Protein AF-Q66U41-F1 (afdb_monomer_lite)

Foldseek 3Di:
DVPVVVVVVVVVVVCVVPPPDDDPQQPDPFPLLVLLCCVLVNPDDVNCLGPVNLLCCCAVVVPLSSLVSLLQSCCLLQQAPNLLAGRPPVHLCCVQQPVQSVVSNPPDRDPRSSNSNNSSVVSVVVSCVVSVRVVVVVVSSVVSSVVSRVVPDHTDDDD

pLDDT: mean 84.09, std 18.36, range [34.66, 97.62]

Organism: Culicoides sonorensis (NCBI:txid179676)

Radius of gyration: 17.49 Å; chains: 1; bounding box: 62×34×36 Å

Structure (mmCIF, N/CA/C/O backbone):
data_AF-Q66U41-F1
#
_entry.id   AF-Q66U41-F1
#
loop_
_atom_site.group_PDB
_atom_site.id
_atom_site.type_symbol
_atom_site.label_atom_id
_atom_site.label_alt_id
_atom_site.label_comp_id
_atom_site.label_asym_id
_atom_site.label_entity_id
_atom_site.label_seq_id
_atom_site.pdbx_PDB_ins_code
_atom_site.Cartn_x
_atom_site.Cartn_y
_atom_site.Cartn_z
_atom_site.occupancy
_atom_site.B_iso_or_equiv
_atom_site.auth_seq_id
_atom_site.auth_comp_id
_atom_site.auth_asym_id
_atom_site.auth_atom_id
_atom_site.pdbx_PDB_model_num
ATOM 1 N N . MET A 1 1 ? 46.715 18.203 -2.561 1.00 49.06 1 MET A N 1
ATOM 2 C CA . MET A 1 1 ? 45.740 17.412 -3.354 1.00 49.06 1 MET A CA 1
ATOM 3 C C . MET A 1 1 ? 44.845 16.487 -2.511 1.00 49.06 1 MET A C 1
ATOM 5 O O . MET A 1 1 ? 43.780 16.140 -2.993 1.00 49.06 1 MET A O 1
ATOM 9 N N . ALA A 1 2 ? 45.197 16.143 -1.261 1.00 50.19 2 ALA A N 1
ATOM 10 C CA . ALA A 1 2 ? 44.434 15.199 -0.423 1.00 50.19 2 ALA A CA 1
ATOM 11 C C . ALA A 1 2 ? 43.123 15.742 0.200 1.00 50.19 2 ALA A C 1
ATOM 13 O O . ALA A 1 2 ? 42.180 14.982 0.401 1.00 50.19 2 ALA A O 1
ATOM 14 N N . LEU A 1 3 ? 43.018 17.054 0.458 1.00 41.50 3 LEU A N 1
ATOM 15 C CA . LEU A 1 3 ? 41.868 17.637 1.171 1.00 41.50 3 LEU A CA 1
ATOM 16 C C . LEU A 1 3 ? 40.546 17.549 0.378 1.00 41.50 3 LEU A C 1
ATOM 18 O O . LEU A 1 3 ? 39.491 17.291 0.950 1.00 41.50 3 LEU A O 1
ATOM 22 N N . LYS A 1 4 ? 40.599 17.696 -0.955 1.00 44.97 4 LYS A N 1
ATOM 23 C CA . LYS A 1 4 ? 39.411 17.602 -1.827 1.00 44.97 4 LYS A CA 1
ATOM 24 C C . LYS A 1 4 ? 38.851 16.177 -1.913 1.00 44.97 4 LYS A C 1
ATOM 26 O O . LYS A 1 4 ? 37.649 16.014 -2.097 1.00 44.97 4 LYS A O 1
ATOM 31 N N . THR A 1 5 ? 39.701 15.161 -1.769 1.00 48.06 5 THR A N 1
ATOM 32 C CA . THR A 1 5 ? 39.293 13.750 -1.806 1.00 48.06 5 THR A CA 1
ATOM 33 C C . THR A 1 5 ? 38.618 13.341 -0.497 1.00 48.06 5 THR A C 1
ATOM 35 O O . THR A 1 5 ? 37.585 12.685 -0.533 1.00 48.06 5 THR A O 1
ATOM 38 N N . ILE A 1 6 ? 39.125 13.813 0.647 1.00 51.84 6 ILE A N 1
ATOM 39 C CA . ILE A 1 6 ? 38.541 13.538 1.972 1.00 51.84 6 ILE A CA 1
ATOM 40 C C . ILE A 1 6 ? 37.142 14.162 2.109 1.00 51.84 6 ILE A C 1
ATOM 42 O O . ILE A 1 6 ? 36.222 13.495 2.573 1.00 51.84 6 ILE A O 1
ATOM 46 N N . ILE A 1 7 ? 36.943 15.395 1.625 1.00 54.00 7 ILE A N 1
ATOM 47 C CA . ILE A 1 7 ? 35.626 16.061 1.639 1.00 54.00 7 ILE A CA 1
ATOM 48 C C . ILE A 1 7 ? 34.613 15.326 0.744 1.00 54.00 7 ILE A C 1
ATOM 50 O O . ILE A 1 7 ? 33.460 15.160 1.132 1.00 54.00 7 ILE A O 1
ATOM 54 N N . LYS A 1 8 ? 35.035 14.834 -0.431 1.00 46.19 8 LYS A N 1
ATOM 55 C CA . LYS A 1 8 ? 34.162 14.043 -1.318 1.00 46.19 8 LYS A CA 1
ATOM 56 C C . LYS A 1 8 ? 33.761 12.698 -0.710 1.00 46.19 8 LYS A C 1
ATOM 58 O O . LYS A 1 8 ? 32.618 12.292 -0.884 1.00 46.19 8 LYS A O 1
ATOM 63 N N . VAL A 1 9 ? 34.669 12.029 0.004 1.00 52.88 9 VAL A N 1
ATOM 64 C CA . VAL A 1 9 ? 34.379 10.750 0.675 1.00 52.88 9 VAL A CA 1
ATOM 65 C C . VAL A 1 9 ? 33.432 10.951 1.863 1.00 52.88 9 VAL A C 1
ATOM 67 O O . VAL A 1 9 ? 32.505 10.165 2.016 1.00 52.88 9 VAL A O 1
ATOM 70 N N . LEU A 1 10 ? 33.592 12.035 2.633 1.00 44.81 10 LEU A N 1
ATOM 71 C CA . LEU A 1 10 ? 32.678 12.402 3.725 1.00 44.81 10 LEU A CA 1
ATOM 72 C C . LEU A 1 10 ? 31.272 12.780 3.233 1.00 44.81 10 LEU A C 1
ATOM 74 O O . LEU A 1 10 ? 30.286 12.396 3.849 1.00 44.81 10 LEU A O 1
ATOM 78 N N . LEU A 1 11 ? 31.156 13.492 2.108 1.00 46.09 11 LEU A N 1
ATOM 79 C CA . LEU A 1 11 ? 29.850 13.805 1.514 1.00 46.09 11 LEU A CA 1
ATOM 80 C C . LEU A 1 11 ? 29.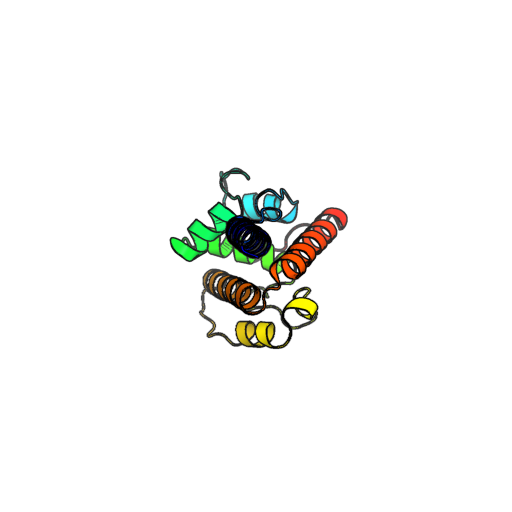146 12.554 0.968 1.00 46.09 11 LEU A C 1
ATOM 82 O O . LEU A 1 11 ? 27.928 12.452 1.085 1.00 46.09 11 LEU A O 1
ATOM 86 N N . LEU A 1 12 ? 29.894 11.588 0.419 1.00 42.53 12 LEU A N 1
ATOM 87 C CA . LEU A 1 12 ? 29.318 10.326 -0.055 1.00 42.53 12 LEU A CA 1
ATOM 88 C C . LEU A 1 12 ? 28.817 9.448 1.099 1.00 42.53 12 LEU A C 1
ATOM 90 O O . LEU A 1 12 ? 27.741 8.870 0.994 1.00 42.53 12 LEU A O 1
ATOM 94 N N . THR A 1 13 ? 29.561 9.353 2.206 1.00 46.69 13 THR A N 1
ATOM 95 C CA . THR A 1 13 ? 29.134 8.553 3.365 1.00 46.69 13 THR A CA 1
ATOM 96 C C . THR A 1 13 ? 27.963 9.185 4.113 1.00 46.69 13 THR A C 1
ATOM 98 O O . THR A 1 13 ? 27.092 8.455 4.577 1.00 46.69 13 THR A O 1
ATOM 101 N N . VAL A 1 14 ? 27.878 10.519 4.170 1.00 42.31 14 VAL A N 1
ATOM 102 C CA . VAL A 1 14 ? 26.706 11.220 4.725 1.00 42.31 14 VAL A CA 1
ATOM 103 C C . VAL A 1 14 ? 25.482 11.062 3.818 1.00 42.31 14 VAL A C 1
ATOM 105 O O . VAL A 1 14 ? 24.393 10.825 4.330 1.00 42.31 14 VAL A O 1
ATOM 108 N N . ALA A 1 15 ? 25.647 11.102 2.491 1.00 40.91 15 ALA A N 1
ATOM 109 C CA . ALA A 1 15 ? 24.551 10.844 1.555 1.00 40.91 15 ALA A CA 1
ATOM 110 C C . ALA A 1 15 ? 24.024 9.400 1.665 1.00 40.91 15 ALA A C 1
ATOM 112 O O . ALA A 1 15 ? 22.819 9.193 1.730 1.00 40.91 15 ALA A O 1
ATOM 113 N N . ILE A 1 16 ? 24.901 8.397 1.773 1.00 46.38 16 ILE A N 1
ATOM 114 C CA . ILE A 1 16 ? 24.485 6.987 1.908 1.00 46.38 16 ILE A CA 1
ATOM 115 C C . ILE A 1 16 ? 23.817 6.713 3.269 1.00 46.38 16 ILE A C 1
ATOM 117 O O . ILE A 1 16 ? 22.916 5.882 3.346 1.00 46.38 16 ILE A O 1
ATOM 121 N N . ALA A 1 17 ? 24.207 7.428 4.331 1.00 37.56 17 ALA A N 1
ATOM 122 C CA . ALA A 1 17 ? 23.604 7.279 5.658 1.00 37.56 17 ALA A CA 1
ATOM 123 C C . ALA A 1 17 ? 22.240 7.981 5.809 1.00 37.56 17 ALA A C 1
ATOM 125 O O . ALA A 1 17 ? 21.461 7.589 6.673 1.00 37.56 17 ALA A O 1
ATOM 126 N N . TYR A 1 18 ? 21.944 8.998 4.992 1.00 37.31 18 TYR A N 1
ATOM 127 C CA . TYR A 1 18 ? 20.676 9.737 5.067 1.00 37.31 18 TYR A CA 1
ATOM 128 C C . TYR A 1 18 ? 19.556 9.140 4.206 1.00 37.31 18 TYR A C 1
ATOM 130 O O . TYR A 1 18 ? 18.390 9.379 4.491 1.00 37.31 18 TYR A O 1
ATOM 138 N N . ILE A 1 19 ? 19.886 8.364 3.169 1.00 42.44 19 ILE A N 1
ATOM 139 C CA . ILE A 1 19 ? 18.942 8.083 2.077 1.00 42.44 19 ILE A CA 1
ATOM 140 C C . ILE A 1 19 ? 17.906 6.955 2.307 1.00 42.44 19 ILE A C 1
ATOM 142 O O . ILE A 1 19 ? 16.852 7.064 1.688 1.00 42.44 19 ILE A O 1
ATOM 146 N N . PRO A 1 20 ? 18.044 5.916 3.161 1.00 34.66 20 PRO A N 1
ATOM 147 C CA . PRO A 1 20 ? 16.997 4.886 3.213 1.00 34.66 20 PRO A CA 1
ATOM 148 C C . PRO A 1 20 ? 15.916 5.061 4.297 1.00 34.66 20 PRO A C 1
ATOM 150 O O . PRO A 1 20 ? 15.075 4.179 4.421 1.00 34.66 20 PRO A O 1
ATOM 153 N N . ASN A 1 21 ? 15.881 6.178 5.038 1.00 39.81 21 ASN A N 1
ATOM 154 C CA . ASN A 1 21 ? 14.845 6.465 6.050 1.00 39.81 21 ASN A CA 1
ATOM 155 C C . ASN A 1 21 ? 14.166 7.831 5.819 1.00 39.81 21 ASN A C 1
ATOM 157 O O . ASN A 1 21 ? 14.109 8.655 6.725 1.00 39.81 21 ASN A O 1
ATOM 161 N N . HIS A 1 22 ? 13.668 8.115 4.621 1.00 47.47 22 HIS A N 1
ATOM 162 C CA . HIS A 1 22 ? 12.767 9.254 4.383 1.00 47.47 22 HIS A CA 1
ATOM 163 C C . HIS A 1 22 ? 11.336 8.675 4.331 1.00 47.47 22 HIS A C 1
ATOM 165 O O . HIS A 1 22 ? 11.078 7.909 3.412 1.00 47.47 22 HIS A O 1
ATOM 171 N N . VAL A 1 23 ? 10.409 8.736 5.305 1.00 48.38 23 VAL A N 1
ATOM 172 C CA . VAL A 1 23 ? 9.986 9.585 6.460 1.00 48.38 23 VAL A CA 1
ATOM 173 C C . VAL A 1 23 ? 8.813 10.548 6.208 1.00 48.38 23 VAL A C 1
ATOM 175 O O . VAL A 1 23 ? 8.277 11.076 7.178 1.00 48.38 23 VAL A O 1
ATOM 178 N N . GLU A 1 24 ? 8.236 10.668 5.008 1.00 45.84 24 GLU A N 1
ATOM 179 C CA . GLU A 1 24 ? 6.979 11.440 4.896 1.00 45.84 24 GLU A CA 1
ATOM 180 C C . GLU A 1 24 ? 5.716 10.574 4.850 1.00 45.84 24 GLU A C 1
ATOM 182 O O . GLU A 1 24 ? 4.697 10.974 5.412 1.00 45.84 24 GLU A O 1
ATOM 187 N N . CYS A 1 25 ? 5.781 9.337 4.346 1.00 49.31 25 CYS A N 1
ATOM 188 C CA . CYS A 1 25 ? 4.654 8.401 4.489 1.00 49.31 25 CYS A CA 1
ATOM 189 C C . CYS A 1 25 ? 4.438 7.907 5.936 1.00 49.31 25 CYS A C 1
ATOM 191 O O . CYS A 1 25 ? 3.309 7.596 6.309 1.00 49.31 25 CYS A O 1
ATOM 193 N N . SER A 1 26 ? 5.479 7.832 6.779 1.00 48.97 26 SER A N 1
ATOM 194 C CA . SER A 1 26 ? 5.391 7.179 8.102 1.00 48.97 26 SER A CA 1
ATOM 195 C C . SER A 1 26 ? 4.559 7.940 9.142 1.00 48.97 26 SER A C 1
ATOM 197 O O . SER A 1 26 ? 4.080 7.331 10.098 1.00 48.97 26 SER A O 1
ATOM 199 N N . ASN A 1 27 ? 4.333 9.244 8.942 1.00 51.84 27 ASN A N 1
ATOM 200 C CA . ASN A 1 27 ? 3.599 10.112 9.872 1.00 51.84 27 ASN A CA 1
ATOM 201 C C . ASN A 1 27 ? 2.251 10.616 9.326 1.00 51.84 27 ASN A C 1
ATOM 203 O O . ASN A 1 27 ? 1.595 11.435 9.978 1.00 51.84 27 ASN A O 1
ATOM 207 N N . MET A 1 28 ? 1.839 10.184 8.131 1.00 59.31 28 MET A N 1
ATOM 208 C CA . MET A 1 28 ? 0.692 10.775 7.445 1.00 59.31 28 MET A CA 1
ATOM 209 C C . MET A 1 28 ? -0.631 10.189 7.953 1.00 59.31 28 MET A C 1
ATOM 211 O O . MET A 1 28 ? -0.961 9.032 7.717 1.00 59.31 28 MET A O 1
ATOM 215 N N . ARG A 1 29 ? -1.389 11.017 8.683 1.00 69.12 29 ARG A N 1
ATOM 216 C CA . ARG A 1 29 ? -2.683 10.676 9.292 1.00 69.12 29 ARG A CA 1
ATOM 217 C C . ARG A 1 29 ? -3.838 11.056 8.367 1.00 69.12 29 ARG A C 1
ATOM 219 O O . ARG A 1 29 ? -4.503 12.062 8.594 1.00 69.12 29 ARG A O 1
ATOM 226 N N . THR A 1 30 ? -4.030 10.287 7.307 1.00 83.31 30 THR A N 1
ATOM 227 C CA . THR A 1 30 ? -4.984 10.602 6.229 1.00 83.31 30 THR A CA 1
ATOM 228 C C . THR A 1 30 ? -6.368 10.038 6.540 1.00 83.31 30 THR A C 1
ATOM 230 O O . THR A 1 30 ? -6.511 9.140 7.375 1.00 83.31 30 THR A O 1
ATOM 233 N N . GLU A 1 31 ? -7.420 10.560 5.915 1.00 90.31 31 GLU A N 1
ATOM 234 C CA . GLU A 1 31 ? -8.790 10.112 6.185 1.00 90.31 31 GLU A CA 1
ATOM 235 C C . GLU A 1 31 ? -8.993 8.658 5.731 1.00 90.31 31 GLU A C 1
ATOM 237 O O . GLU A 1 31 ? -9.584 7.855 6.455 1.00 90.31 31 GLU A O 1
ATOM 242 N N . VAL A 1 32 ? -8.414 8.271 4.586 1.00 91.25 32 VAL A N 1
ATOM 243 C CA . VAL A 1 32 ? -8.414 6.868 4.133 1.00 91.25 32 VAL A CA 1
ATOM 244 C C 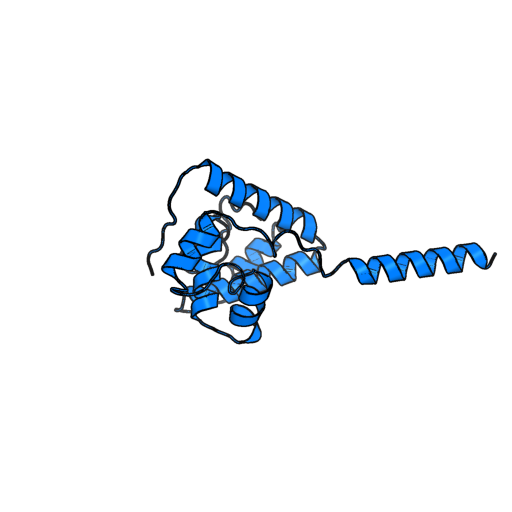. VAL A 1 32 ? -7.755 5.943 5.158 1.00 91.25 32 VAL A C 1
ATOM 246 O O . VAL A 1 32 ? -8.295 4.875 5.444 1.00 91.25 32 VAL A O 1
ATOM 249 N N . HIS A 1 33 ? -6.644 6.367 5.768 1.00 91.31 33 HIS A N 1
ATOM 250 C CA . HIS A 1 33 ? -5.937 5.592 6.782 1.00 91.31 33 HIS A CA 1
ATOM 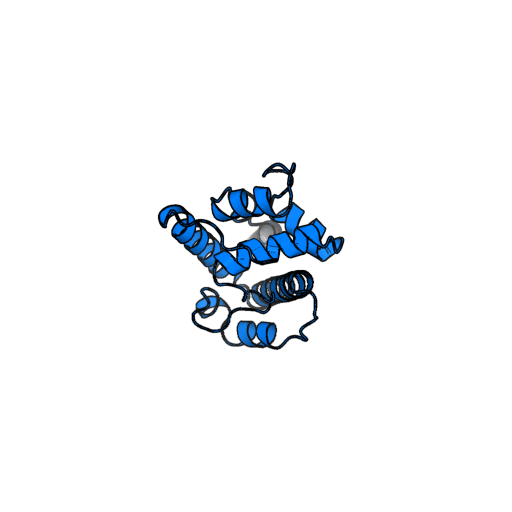251 C C . HIS A 1 33 ? -6.800 5.409 8.036 1.00 91.31 33 HIS A C 1
ATOM 253 O O . HIS A 1 33 ? -6.975 4.287 8.506 1.00 91.31 33 HIS A O 1
ATOM 259 N N . HIS A 1 34 ? -7.422 6.482 8.543 1.00 91.62 34 HIS A N 1
ATOM 260 C CA . HIS A 1 34 ? -8.330 6.402 9.695 1.00 91.62 34 HIS A CA 1
ATOM 261 C C . HIS A 1 34 ? -9.533 5.495 9.429 1.00 91.62 34 HIS A C 1
ATOM 263 O O . HIS A 1 34 ? -9.892 4.668 10.272 1.00 91.62 34 HIS A O 1
ATOM 269 N N . GLN A 1 35 ? -10.157 5.627 8.259 1.00 94.19 35 GLN A N 1
ATOM 270 C CA . GLN A 1 35 ? -11.313 4.814 7.911 1.00 94.19 35 GLN A CA 1
ATOM 271 C C . GLN A 1 35 ? -10.927 3.341 7.734 1.00 94.19 35 GLN A C 1
ATOM 273 O O . GLN A 1 35 ? -11.618 2.463 8.256 1.00 94.19 35 GLN A O 1
ATOM 278 N N . CYS A 1 36 ? -9.804 3.050 7.070 1.00 94.31 36 CYS A N 1
ATOM 279 C CA . CYS A 1 36 ? -9.292 1.686 6.947 1.00 94.31 36 CYS A CA 1
ATOM 280 C C . CYS A 1 36 ? -8.898 1.102 8.309 1.00 94.31 36 CYS A C 1
ATOM 282 O O . CYS A 1 36 ? -9.171 -0.069 8.566 1.00 94.31 36 CYS A O 1
ATOM 284 N N . LEU A 1 37 ? -8.349 1.911 9.218 1.00 94.19 37 LEU A N 1
ATOM 285 C CA . LEU A 1 37 ? -7.950 1.490 10.565 1.00 94.19 37 LEU A CA 1
ATOM 286 C C . LEU A 1 37 ? -9.172 1.052 11.360 1.00 94.19 37 LEU A C 1
ATOM 288 O O . LEU A 1 37 ? -9.225 -0.069 11.862 1.00 94.19 37 LEU A O 1
ATOM 292 N N . ALA A 1 38 ? -10.199 1.903 11.388 1.00 93.00 38 ALA A N 1
ATOM 293 C CA . ALA A 1 38 ? -11.450 1.625 12.078 1.00 93.00 38 ALA A CA 1
ATOM 294 C C . ALA A 1 38 ? -12.172 0.381 11.534 1.00 93.00 38 ALA A C 1
ATOM 296 O O . ALA A 1 38 ? -12.904 -0.275 12.278 1.00 93.00 38 ALA A O 1
ATOM 297 N N . LYS A 1 39 ? -11.995 0.057 10.245 1.00 94.12 39 LYS A N 1
ATOM 298 C CA . LYS A 1 39 ? -12.630 -1.107 9.611 1.00 94.12 39 LYS A CA 1
ATOM 299 C C . LYS A 1 39 ? -11.834 -2.396 9.732 1.00 94.12 39 LYS A C 1
ATOM 301 O O . LYS A 1 39 ? -12.438 -3.434 9.983 1.00 94.12 39 LYS A O 1
ATOM 306 N N . VAL A 1 40 ? -10.525 -2.349 9.517 1.00 94.88 40 VAL A N 1
ATOM 307 C CA . VAL A 1 40 ? -9.699 -3.552 9.346 1.00 94.88 40 VAL A CA 1
ATOM 308 C C . VAL A 1 40 ? -8.938 -3.918 10.618 1.00 94.88 40 VAL A C 1
ATOM 310 O O . VAL A 1 40 ? -8.731 -5.097 10.884 1.00 94.88 40 VAL A O 1
ATOM 313 N N . LEU A 1 41 ? -8.564 -2.933 11.433 1.00 93.75 41 LEU A N 1
ATOM 314 C CA . LEU A 1 41 ? -7.778 -3.122 12.654 1.00 93.75 41 LEU A CA 1
ATOM 315 C C . LEU A 1 41 ? -8.499 -2.484 13.857 1.00 93.75 41 LEU A C 1
ATOM 317 O O . LEU A 1 41 ? -7.980 -1.551 14.480 1.00 93.75 41 LEU A O 1
ATOM 321 N N . PRO A 1 42 ? -9.715 -2.952 14.203 1.00 91.44 42 PRO A N 1
ATOM 322 C CA . PRO A 1 42 ? -10.507 -2.336 15.258 1.00 91.44 42 PRO A CA 1
ATOM 323 C C . PRO A 1 42 ? -9.766 -2.367 16.601 1.00 91.44 42 PRO A C 1
ATOM 325 O O . PRO A 1 42 ? -9.259 -3.401 17.035 1.00 91.44 42 PRO A O 1
ATOM 328 N N . GLY A 1 43 ? -9.726 -1.216 17.274 1.00 87.75 43 GLY A N 1
ATOM 329 C CA . GLY A 1 43 ? -9.056 -1.052 18.566 1.00 87.75 43 GLY A CA 1
ATOM 330 C C . GLY A 1 43 ? -7.571 -0.695 18.486 1.00 87.75 43 GLY A C 1
ATOM 331 O O . GLY A 1 43 ? -6.965 -0.503 19.538 1.00 87.75 43 GLY A O 1
ATOM 332 N N . LYS A 1 44 ? -6.994 -0.574 17.283 1.00 91.50 44 LYS A N 1
ATOM 333 C CA . LYS A 1 44 ? -5.652 -0.014 17.084 1.00 91.50 44 LYS A CA 1
ATOM 334 C C . LYS A 1 44 ? -5.680 1.502 16.974 1.00 91.50 44 LYS A C 1
ATOM 336 O O . LYS A 1 44 ? -6.614 2.071 16.408 1.00 91.50 44 LYS A O 1
ATOM 341 N N . THR A 1 45 ? -4.654 2.152 17.517 1.00 88.94 45 THR A N 1
ATOM 342 C CA . THR A 1 45 ? -4.429 3.583 17.291 1.00 88.94 45 THR A CA 1
ATOM 343 C C . THR A 1 45 ? -3.673 3.817 15.988 1.00 88.94 45 THR A C 1
ATOM 345 O O . THR A 1 45 ? -3.073 2.907 15.416 1.00 88.94 45 THR A O 1
ATOM 348 N N . ILE A 1 46 ? -3.680 5.063 15.520 1.00 84.06 46 ILE A N 1
ATOM 349 C CA . ILE A 1 46 ? -2.954 5.445 14.308 1.00 84.06 46 ILE A CA 1
ATOM 350 C C . ILE A 1 46 ? -1.435 5.326 14.477 1.00 84.06 46 ILE A C 1
ATOM 352 O O . ILE A 1 46 ? -0.722 5.037 13.526 1.00 84.06 46 ILE A O 1
ATOM 356 N N . GLU A 1 47 ? -0.924 5.494 15.699 1.00 83.50 47 GLU A N 1
ATOM 357 C CA . GLU A 1 47 ? 0.490 5.281 16.014 1.00 83.50 47 GLU A CA 1
ATOM 358 C C . GLU A 1 47 ? 0.864 3.794 15.950 1.00 83.50 47 GLU A C 1
ATOM 360 O O . GLU A 1 47 ? 1.938 3.446 15.456 1.00 83.50 47 GLU A O 1
ATOM 365 N N . GLU A 1 48 ? -0.032 2.912 16.407 1.00 85.69 48 GLU A N 1
ATOM 366 C CA . GLU A 1 48 ? 0.138 1.458 16.308 1.00 85.69 48 GLU A CA 1
ATOM 367 C C . GLU A 1 48 ? -0.016 0.934 14.874 1.00 85.69 48 GLU A C 1
ATOM 369 O O . GLU A 1 48 ? 0.427 -0.174 14.580 1.00 85.69 48 GLU A O 1
ATOM 374 N N . ALA A 1 49 ? -0.632 1.716 13.990 1.00 85.50 49 ALA A N 1
ATOM 375 C CA . ALA A 1 49 ? -0.808 1.404 12.578 1.00 85.50 49 ALA A CA 1
ATOM 376 C C . ALA A 1 49 ? 0.007 2.328 11.662 1.00 85.50 49 ALA A C 1
ATOM 378 O O . ALA A 1 49 ? -0.327 2.477 10.493 1.00 85.50 49 ALA A O 1
ATOM 379 N N . SER A 1 50 ? 1.102 2.920 12.153 1.00 86.19 50 SER A N 1
ATOM 380 C CA . SER A 1 50 ? 2.017 3.680 11.293 1.00 86.19 50 SER A CA 1
ATOM 381 C C . SER A 1 50 ? 2.508 2.825 10.121 1.00 86.19 50 SER A C 1
ATOM 383 O O . SER A 1 50 ? 2.637 1.607 10.248 1.00 86.19 50 SER A O 1
ATOM 385 N N . TRP A 1 51 ? 2.827 3.437 8.978 1.00 82.19 51 TRP A N 1
ATOM 386 C CA . TRP A 1 51 ? 3.250 2.678 7.793 1.00 82.19 51 TRP A CA 1
ATOM 387 C C 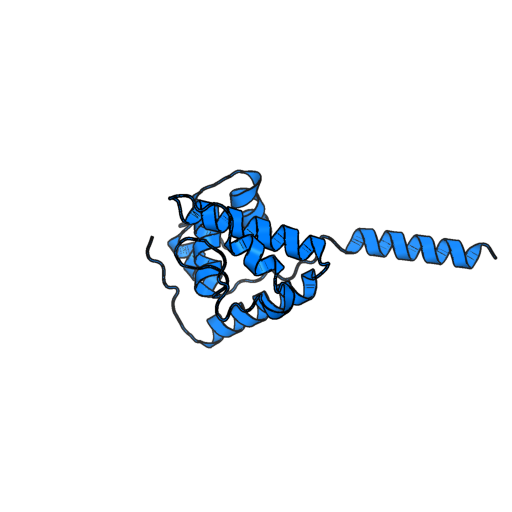. TRP A 1 51 ? 4.479 1.790 8.034 1.00 82.19 51 TRP A C 1
ATOM 389 O O . TRP A 1 51 ? 4.553 0.694 7.476 1.00 82.19 51 TRP A O 1
ATOM 399 N N . ASP A 1 52 ? 5.400 2.202 8.908 1.00 84.88 52 ASP A N 1
ATOM 400 C CA . ASP A 1 52 ? 6.543 1.374 9.310 1.00 84.88 52 ASP A CA 1
ATOM 401 C C . ASP A 1 52 ? 6.090 0.113 10.058 1.00 84.88 52 ASP A C 1
ATOM 403 O O . ASP A 1 52 ? 6.571 -0.992 9.792 1.00 84.88 52 ASP A O 1
ATOM 407 N N . GLN A 1 53 ? 5.119 0.262 10.962 1.00 88.81 53 GLN A N 1
ATOM 408 C CA . GLN A 1 53 ? 4.541 -0.851 11.705 1.00 88.81 53 GLN A CA 1
ATOM 409 C C . GLN A 1 53 ? 3.665 -1.732 10.806 1.00 88.81 53 GLN A C 1
ATOM 411 O O . GLN A 1 53 ? 3.750 -2.955 10.888 1.00 88.81 53 GLN A O 1
ATOM 416 N N . VAL A 1 54 ? 2.892 -1.145 9.889 1.00 89.50 54 VAL A N 1
ATOM 417 C CA . VAL A 1 54 ? 2.104 -1.874 8.886 1.00 89.50 54 VAL A CA 1
ATOM 418 C C . VAL A 1 54 ? 3.007 -2.712 8.000 1.00 89.50 54 VAL A C 1
ATOM 420 O O . VAL A 1 54 ? 2.738 -3.895 7.807 1.00 89.50 54 VAL A O 1
ATOM 423 N N . LYS A 1 55 ? 4.102 -2.132 7.499 1.00 88.00 55 LYS A N 1
ATOM 424 C CA . LYS A 1 55 ? 5.095 -2.852 6.705 1.00 88.00 55 LYS A CA 1
ATOM 425 C C . LYS A 1 55 ? 5.651 -4.033 7.494 1.00 88.00 55 LYS A C 1
ATOM 427 O O . LYS A 1 55 ? 5.602 -5.159 7.007 1.00 88.00 55 LYS A O 1
ATOM 432 N N . LYS A 1 56 ? 6.113 -3.794 8.721 1.00 90.06 56 LYS A N 1
ATOM 433 C CA . LYS A 1 56 ? 6.653 -4.841 9.593 1.00 90.06 56 LYS A CA 1
ATOM 434 C C . LYS A 1 56 ? 5.647 -5.972 9.832 1.00 90.06 56 LYS A C 1
ATOM 436 O O . LYS A 1 56 ? 5.975 -7.141 9.660 1.00 90.06 56 LYS A O 1
ATOM 441 N N . GLU A 1 57 ? 4.411 -5.651 10.203 1.00 93.88 57 GLU A N 1
ATOM 442 C CA . GLU A 1 57 ? 3.409 -6.674 10.513 1.00 93.88 57 GLU A CA 1
ATOM 443 C C . GLU A 1 57 ? 2.923 -7.410 9.264 1.00 93.88 57 GLU A C 1
ATOM 445 O O . GLU A 1 57 ? 2.873 -8.639 9.256 1.00 93.88 57 GLU A O 1
ATOM 450 N N . ALA A 1 58 ? 2.590 -6.695 8.190 1.00 93.12 58 ALA A N 1
ATOM 451 C CA . ALA A 1 58 ? 2.043 -7.303 6.983 1.00 93.12 58 ALA A CA 1
ATOM 452 C C . ALA A 1 58 ? 3.085 -8.127 6.218 1.00 93.12 58 ALA A C 1
ATOM 454 O O . ALA A 1 58 ? 2.781 -9.236 5.764 1.00 93.12 58 ALA A O 1
ATOM 455 N N . ILE A 1 59 ? 4.288 -7.569 6.048 1.00 89.25 59 ILE A N 1
ATOM 456 C CA . ILE A 1 59 ? 5.340 -8.117 5.191 1.00 89.25 59 ILE A CA 1
ATOM 457 C C . ILE A 1 59 ? 6.244 -9.058 5.980 1.00 89.25 59 ILE A C 1
ATOM 459 O O . ILE A 1 59 ? 6.349 -10.227 5.607 1.00 89.25 59 ILE A O 1
ATOM 463 N N . ASP A 1 60 ? 6.864 -8.576 7.060 1.00 90.88 60 ASP A N 1
ATOM 464 C CA . ASP A 1 60 ? 7.899 -9.340 7.766 1.00 90.88 60 ASP A CA 1
ATOM 465 C C . ASP A 1 60 ? 7.279 -10.431 8.650 1.00 90.88 60 ASP A C 1
ATOM 467 O O . ASP A 1 60 ? 7.732 -11.576 8.642 1.00 90.88 60 ASP A O 1
ATOM 471 N N . ASN A 1 61 ? 6.203 -10.100 9.372 1.00 94.19 61 ASN A N 1
ATOM 472 C CA . ASN A 1 61 ? 5.518 -11.041 10.267 1.00 94.19 61 ASN A CA 1
ATOM 473 C C . ASN A 1 61 ? 4.393 -11.830 9.581 1.00 94.19 61 ASN A C 1
ATOM 475 O O . ASN A 1 61 ? 3.858 -12.774 10.164 1.00 94.19 61 ASN A O 1
ATOM 479 N N . GLY A 1 62 ? 4.002 -11.452 8.361 1.00 92.75 62 GLY A N 1
ATOM 480 C CA . GLY A 1 62 ? 2.934 -12.127 7.624 1.00 92.75 62 GLY A CA 1
ATOM 481 C C . GLY A 1 62 ? 1.545 -11.995 8.262 1.00 92.75 62 GLY A C 1
ATOM 482 O O . GLY A 1 62 ? 0.691 -12.853 8.039 1.00 92.75 62 GLY A O 1
ATOM 483 N N . ASN A 1 63 ? 1.304 -10.951 9.058 1.00 96.62 63 ASN A N 1
ATOM 484 C CA . ASN A 1 63 ? 0.036 -10.722 9.739 1.00 96.62 63 ASN A CA 1
ATOM 485 C C . ASN A 1 63 ? -1.061 -10.344 8.737 1.00 96.62 63 ASN A C 1
ATOM 487 O O . ASN A 1 63 ? -1.054 -9.256 8.159 1.00 96.62 63 ASN A O 1
ATOM 491 N N . ARG A 1 64 ? -2.032 -11.243 8.569 1.00 96.12 64 ARG A N 1
ATOM 492 C CA . ARG A 1 64 ? -3.092 -11.112 7.570 1.00 96.12 64 ARG A CA 1
ATOM 493 C C . ARG A 1 64 ? -3.941 -9.850 7.739 1.00 96.12 64 ARG A C 1
ATOM 495 O O . ARG A 1 64 ? -4.299 -9.245 6.733 1.00 96.12 64 ARG A O 1
ATOM 502 N N . ASP A 1 65 ? -4.232 -9.418 8.962 1.00 96.19 65 ASP A N 1
ATOM 503 C CA . ASP A 1 65 ? -5.083 -8.241 9.176 1.00 96.19 65 ASP A CA 1
ATOM 504 C C . ASP A 1 65 ? -4.387 -6.968 8.676 1.00 96.19 65 ASP A C 1
ATOM 506 O O . ASP A 1 65 ? -4.995 -6.141 8.000 1.00 96.19 65 ASP A O 1
ATOM 510 N N . TYR A 1 66 ? -3.073 -6.863 8.883 1.00 96.00 66 TYR A N 1
ATOM 511 C CA . TYR A 1 66 ? -2.271 -5.771 8.325 1.00 96.00 66 TYR A CA 1
ATOM 512 C C . TYR A 1 66 ? -2.098 -5.882 6.804 1.00 96.00 66 TYR A C 1
ATOM 514 O O . TYR A 1 66 ? -2.023 -4.870 6.112 1.00 96.00 66 TYR A O 1
ATOM 522 N N . GLN A 1 67 ? -2.100 -7.092 6.243 1.00 96.88 67 GLN A N 1
ATOM 523 C CA . GLN A 1 67 ? -2.148 -7.269 4.786 1.00 96.88 67 GLN A CA 1
ATOM 524 C C . GLN A 1 67 ? -3.485 -6.780 4.208 1.00 96.88 67 GLN A C 1
ATOM 526 O O . GLN A 1 67 ? -3.517 -6.134 3.161 1.00 96.88 67 GLN A O 1
ATOM 531 N N . CYS A 1 68 ? -4.595 -7.033 4.907 1.00 97.19 68 CYS A N 1
ATOM 532 C CA . CYS A 1 68 ? -5.898 -6.484 4.543 1.00 97.19 68 CYS A CA 1
ATOM 533 C C . CYS A 1 68 ? -5.947 -4.962 4.726 1.00 97.19 68 CYS A C 1
ATOM 535 O O . CYS A 1 68 ? -6.638 -4.277 3.977 1.00 97.19 68 CYS A O 1
ATOM 537 N N . PHE A 1 69 ? -5.200 -4.423 5.687 1.00 95.56 69 PHE A N 1
ATOM 538 C CA . PHE A 1 69 ? -5.082 -2.984 5.881 1.00 95.56 69 PHE A CA 1
ATOM 539 C C . PHE A 1 69 ? -4.388 -2.321 4.678 1.00 95.56 69 PHE A C 1
ATOM 541 O O . PHE A 1 69 ? -4.924 -1.366 4.118 1.00 95.56 69 PHE A O 1
ATOM 548 N N . ILE A 1 70 ? -3.293 -2.917 4.181 1.00 95.50 70 ILE A N 1
ATOM 549 C CA . ILE A 1 70 ? -2.658 -2.527 2.907 1.00 95.50 70 ILE A CA 1
ATOM 550 C C . ILE A 1 70 ? -3.663 -2.598 1.750 1.00 95.50 70 ILE A C 1
ATOM 552 O O . ILE A 1 70 ? -3.755 -1.659 0.960 1.00 95.50 70 ILE A O 1
ATOM 556 N N . LEU A 1 71 ? -4.434 -3.689 1.643 1.00 96.88 71 LEU A N 1
ATOM 557 C CA . LEU A 1 71 ? -5.460 -3.823 0.603 1.00 96.88 71 LEU A CA 1
ATOM 558 C C . LEU A 1 71 ? -6.469 -2.670 0.663 1.00 96.88 71 LEU A C 1
ATOM 560 O O . LEU A 1 71 ? -6.790 -2.094 -0.377 1.00 96.88 71 LEU A O 1
ATOM 564 N N . CYS A 1 72 ? -6.964 -2.342 1.858 1.00 96.25 72 CYS A N 1
ATOM 565 C CA . CYS A 1 72 ? -7.952 -1.287 2.057 1.00 96.25 72 CYS A CA 1
ATOM 566 C C . CYS A 1 72 ? -7.428 0.059 1.564 1.00 96.25 72 CYS A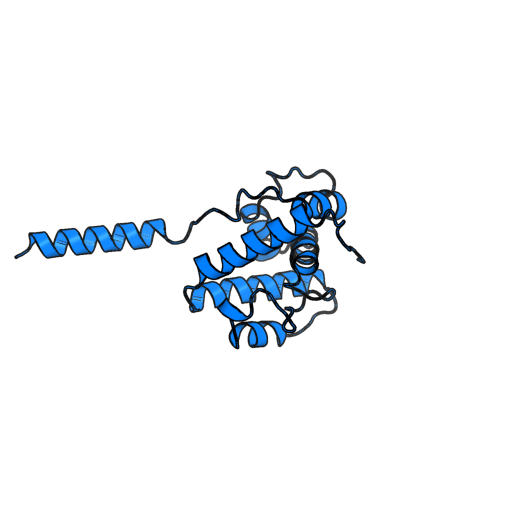 C 1
ATOM 568 O O . CYS A 1 72 ? -8.059 0.682 0.707 1.00 96.25 72 CYS A O 1
ATOM 570 N N . GLU A 1 73 ? -6.260 0.481 2.045 1.00 93.94 73 GLU A N 1
ATOM 571 C CA . GLU A 1 73 ? -5.703 1.776 1.668 1.00 93.94 73 GLU A CA 1
ATOM 572 C C . GLU A 1 73 ? -5.395 1.843 0.178 1.00 93.94 73 GLU A C 1
ATOM 574 O O . GLU A 1 73 ? -5.885 2.721 -0.532 1.00 93.94 73 GLU A O 1
ATOM 579 N N . LEU A 1 74 ? -4.624 0.882 -0.326 1.00 95.12 74 LEU A N 1
ATOM 580 C CA . LEU A 1 74 ? -4.116 0.960 -1.686 1.00 95.12 74 LEU A CA 1
ATOM 581 C C . LEU A 1 74 ? -5.212 0.782 -2.744 1.00 95.12 74 LEU A C 1
ATOM 583 O O . LEU A 1 74 ? -5.079 1.313 -3.846 1.00 95.12 74 LEU A O 1
ATOM 587 N N . THR A 1 75 ? -6.313 0.097 -2.424 1.00 96.25 75 THR A N 1
ATOM 588 C CA . THR A 1 75 ? -7.485 0.046 -3.315 1.00 96.25 75 THR A CA 1
ATOM 589 C C . THR A 1 75 ? -8.203 1.394 -3.361 1.00 96.25 75 THR A C 1
ATOM 591 O O . THR A 1 75 ? -8.570 1.864 -4.436 1.00 96.25 75 THR A O 1
ATOM 594 N N . ASN A 1 76 ? -8.366 2.056 -2.210 1.00 95.75 76 ASN A N 1
ATOM 595 C CA . ASN A 1 76 ? -9.036 3.358 -2.132 1.00 95.75 76 ASN A CA 1
ATOM 596 C C . ASN A 1 76 ? -8.201 4.508 -2.722 1.00 95.75 76 ASN A C 1
ATOM 598 O O . ASN A 1 76 ? -8.751 5.557 -3.050 1.00 95.75 76 ASN A O 1
ATOM 602 N N . LEU A 1 77 ? -6.904 4.281 -2.932 1.00 94.00 77 LEU A N 1
ATOM 603 C CA . LEU A 1 77 ? -5.987 5.180 -3.638 1.00 94.00 77 LEU A CA 1
ATOM 604 C C . LEU A 1 77 ? -5.777 4.807 -5.114 1.00 94.00 77 LEU A C 1
ATOM 606 O O . LEU A 1 77 ? -4.903 5.371 -5.766 1.00 94.00 77 LEU A O 1
ATOM 610 N N . ASN A 1 78 ? -6.545 3.848 -5.644 1.00 95.94 78 ASN A N 1
ATOM 611 C CA . ASN A 1 78 ? -6.422 3.348 -7.019 1.00 95.94 78 ASN A CA 1
ATOM 612 C C . ASN A 1 78 ? -5.017 2.802 -7.372 1.00 95.94 78 ASN A C 1
ATOM 614 O O . ASN A 1 78 ? -4.596 2.834 -8.527 1.00 95.94 78 ASN A O 1
ATOM 618 N N . MET A 1 79 ? -4.280 2.288 -6.384 1.00 95.69 79 MET A N 1
ATOM 619 C CA . MET A 1 79 ? -2.973 1.644 -6.580 1.00 95.69 79 MET A CA 1
ATOM 620 C C . MET A 1 79 ? -3.110 0.131 -6.753 1.00 95.69 79 MET A C 1
ATOM 622 O O . MET A 1 79 ? -2.322 -0.492 -7.466 1.00 95.69 79 MET A O 1
ATOM 626 N N . LEU A 1 80 ? -4.118 -0.461 -6.110 1.00 96.56 80 LEU A N 1
ATOM 627 C CA . LEU A 1 80 ? -4.491 -1.865 -6.239 1.00 96.56 80 LEU A CA 1
ATOM 628 C C . LEU A 1 80 ? -5.942 -2.001 -6.710 1.00 96.56 80 LEU A C 1
ATOM 630 O O . LEU A 1 80 ? -6.783 -1.131 -6.500 1.00 96.56 80 LEU A O 1
ATOM 634 N N . LYS A 1 81 ? -6.235 -3.142 -7.322 1.00 96.19 81 LYS A N 1
ATOM 635 C CA . LYS A 1 81 ? -7.587 -3.638 -7.580 1.00 96.19 81 LYS A CA 1
ATOM 636 C C . LYS A 1 81 ? -8.135 -4.294 -6.309 1.00 96.19 81 LYS A C 1
ATOM 638 O O . LYS A 1 81 ? -7.381 -4.683 -5.420 1.00 96.19 81 LYS A O 1
ATOM 643 N N . SER A 1 82 ? -9.446 -4.523 -6.261 1.00 95.06 82 SER A N 1
ATOM 644 C CA . SER A 1 82 ? -10.116 -5.153 -5.108 1.00 95.06 82 SER A CA 1
ATOM 645 C C . SER A 1 82 ? -9.618 -6.566 -4.769 1.00 95.06 82 SER A C 1
ATOM 647 O O . SER A 1 82 ? -9.780 -7.022 -3.642 1.00 95.06 82 SER A O 1
ATOM 649 N N . ASN A 1 83 ? -8.995 -7.263 -5.723 1.00 95.75 83 ASN A N 1
ATOM 650 C CA . ASN A 1 83 ? -8.369 -8.568 -5.507 1.00 95.75 83 ASN A CA 1
ATOM 651 C C . ASN A 1 83 ? -6.908 -8.485 -5.012 1.00 95.75 83 ASN A C 1
ATOM 653 O O . ASN A 1 83 ? -6.230 -9.510 -4.959 1.00 95.75 83 ASN A O 1
ATOM 657 N N . GLY A 1 84 ? -6.407 -7.286 -4.699 1.00 96.19 84 GLY A N 1
ATOM 658 C CA . GLY A 1 84 ? -5.046 -7.035 -4.218 1.00 96.19 84 GLY A CA 1
ATOM 659 C C . GLY A 1 84 ? -3.961 -7.023 -5.290 1.00 96.19 84 GLY A C 1
ATOM 660 O O . GLY A 1 84 ? -2.792 -6.839 -4.962 1.00 96.19 84 GLY A O 1
ATOM 661 N N . VAL A 1 85 ? -4.312 -7.196 -6.565 1.00 97.44 85 VAL A N 1
ATOM 662 C CA . VAL A 1 85 ? -3.361 -7.061 -7.677 1.00 97.44 85 VAL A CA 1
ATOM 663 C C . VAL A 1 85 ? -3.143 -5.586 -7.992 1.00 97.44 85 VAL A C 1
ATOM 665 O O . VAL A 1 85 ? -4.070 -4.786 -7.888 1.00 97.44 85 VAL A O 1
ATOM 668 N N . VAL A 1 86 ? -1.934 -5.225 -8.416 1.00 97.31 86 VAL A N 1
ATOM 669 C CA . VAL A 1 86 ? -1.605 -3.869 -8.870 1.00 97.31 86 VAL A CA 1
ATOM 670 C C . VAL A 1 86 ? -2.607 -3.351 -9.909 1.00 97.31 86 VAL A C 1
ATOM 672 O O . VAL A 1 86 ? -2.935 -4.026 -10.891 1.00 97.31 86 VAL A O 1
ATOM 675 N N . GLN A 1 87 ? -3.089 -2.126 -9.691 1.00 96.38 87 GLN A N 1
ATOM 676 C CA . GLN A 1 87 ? -3.826 -1.378 -10.697 1.00 96.38 87 GLN A CA 1
ATOM 677 C C . GLN A 1 87 ? -2.844 -0.920 -11.774 1.00 96.38 87 GLN A C 1
ATOM 679 O O . GLN A 1 87 ? -1.843 -0.269 -11.477 1.00 96.38 87 GLN A O 1
ATOM 684 N N . THR A 1 88 ? -3.140 -1.259 -13.024 1.00 91.50 88 THR A N 1
ATOM 685 C CA . THR A 1 88 ? -2.370 -0.833 -14.201 1.00 91.50 88 THR A CA 1
ATOM 686 C C . THR A 1 88 ? -3.087 0.264 -14.966 1.00 91.50 88 THR A C 1
ATOM 688 O O . THR A 1 88 ? -2.433 1.149 -15.518 1.00 91.50 88 THR A O 1
ATOM 691 N N . ASP A 1 89 ? -4.418 0.221 -14.964 1.00 89.44 89 ASP A N 1
ATOM 692 C CA . ASP A 1 89 ? -5.265 1.116 -15.736 1.00 89.44 89 ASP A CA 1
ATOM 693 C C . ASP A 1 89 ? -5.475 2.387 -14.917 1.00 89.44 89 ASP A C 1
ATOM 695 O O . ASP A 1 89 ? -5.935 2.326 -13.778 1.00 89.44 89 ASP A O 1
ATOM 699 N N . GLU A 1 90 ? -5.067 3.532 -15.468 1.00 89.25 90 GLU A N 1
ATOM 700 C CA . GLU A 1 90 ? -5.137 4.837 -14.787 1.00 89.25 90 GLU A CA 1
ATOM 701 C C . GLU A 1 90 ? -4.431 4.861 -13.418 1.00 89.25 90 GLU A C 1
ATOM 703 O O . GLU A 1 90 ? -4.744 5.672 -12.547 1.00 89.25 90 GLU A O 1
ATOM 708 N N . SER A 1 91 ? -3.454 3.970 -13.229 1.00 93.69 91 SER A N 1
ATOM 709 C CA . SER A 1 91 ? -2.702 3.886 -11.985 1.00 93.69 91 SER A CA 1
ATOM 710 C C . SER A 1 91 ? -1.891 5.160 -11.756 1.00 93.69 91 SER A C 1
ATOM 712 O O . SER A 1 91 ? -1.069 5.516 -12.613 1.00 93.69 91 SER A O 1
ATOM 714 N N . PRO A 1 92 ? -2.024 5.809 -10.588 1.00 94.62 92 PRO A N 1
ATOM 715 C CA . PRO A 1 92 ? -1.209 6.968 -10.243 1.00 94.62 92 PRO A CA 1
ATOM 716 C C . PRO A 1 92 ? 0.297 6.663 -10.243 1.00 94.62 92 PRO A C 1
ATOM 718 O O . PRO A 1 92 ? 1.099 7.571 -10.438 1.00 94.62 92 PRO A O 1
ATOM 721 N N . LEU A 1 93 ? 0.691 5.392 -10.072 1.00 94.31 93 LEU A N 1
ATOM 722 C CA . LEU A 1 93 ? 2.091 4.945 -10.060 1.00 94.31 93 LEU A CA 1
ATOM 723 C C . LEU A 1 93 ? 2.709 4.801 -11.455 1.00 94.31 93 LEU A C 1
ATOM 725 O O . LEU A 1 93 ? 3.932 4.694 -11.573 1.00 94.31 93 LEU A O 1
ATOM 729 N N . HIS A 1 94 ? 1.901 4.790 -12.517 1.00 93.81 94 HIS A N 1
ATOM 730 C CA . HIS A 1 94 ? 2.383 4.533 -13.874 1.00 93.81 94 HIS A CA 1
ATOM 731 C C . HIS A 1 94 ? 3.467 5.525 -14.346 1.00 93.81 94 HIS A C 1
ATOM 733 O O . HIS A 1 94 ? 4.462 5.069 -14.909 1.00 93.81 94 HIS A O 1
ATOM 739 N N . PRO A 1 95 ? 3.364 6.847 -14.088 1.00 92.44 95 PRO A N 1
ATOM 740 C CA . PRO A 1 95 ? 4.404 7.804 -14.469 1.00 92.44 95 PRO A CA 1
ATOM 741 C C . PRO A 1 95 ? 5.767 7.542 -13.813 1.00 92.44 95 PRO A C 1
ATOM 743 O O . PRO A 1 95 ? 6.793 7.836 -14.422 1.00 92.44 95 PRO A O 1
ATOM 746 N N . ALA A 1 96 ? 5.784 6.988 -12.596 1.00 93.12 96 ALA A N 1
ATOM 747 C CA . ALA A 1 96 ? 7.017 6.717 -11.860 1.00 93.12 96 ALA A CA 1
ATOM 748 C C . ALA A 1 96 ? 7.598 5.331 -12.181 1.00 93.12 96 ALA A C 1
ATOM 750 O O . ALA A 1 96 ? 8.814 5.186 -12.313 1.00 93.12 96 ALA A O 1
ATOM 751 N N . LEU A 1 97 ? 6.739 4.311 -12.297 1.00 93.81 97 LEU A N 1
ATOM 752 C CA . LEU A 1 97 ? 7.156 2.903 -12.328 1.00 93.81 97 LEU A CA 1
ATOM 753 C C . LEU A 1 97 ? 6.970 2.224 -13.696 1.00 93.81 97 LEU A C 1
ATOM 755 O O . LEU A 1 97 ? 7.588 1.192 -13.959 1.00 93.81 97 LEU A O 1
ATOM 759 N N . GLY A 1 98 ? 6.158 2.798 -14.588 1.00 92.62 98 GLY A N 1
ATOM 760 C CA . GLY A 1 98 ? 5.999 2.373 -15.982 1.00 92.62 98 GLY A CA 1
ATOM 761 C C . GLY A 1 98 ? 5.831 0.861 -16.170 1.00 92.62 98 GLY A C 1
ATOM 762 O O . GLY A 1 98 ? 4.992 0.218 -15.538 1.00 92.62 98 GLY A O 1
ATOM 763 N N . ALA A 1 99 ? 6.661 0.271 -17.036 1.00 93.38 99 ALA A N 1
ATOM 764 C CA . ALA A 1 99 ? 6.616 -1.159 -17.352 1.00 93.38 99 ALA A CA 1
ATOM 765 C C . ALA A 1 99 ? 6.809 -2.064 -16.121 1.00 93.38 99 ALA A C 1
ATOM 767 O O . ALA A 1 99 ? 6.182 -3.119 -16.033 1.00 93.38 99 ALA A O 1
ATOM 768 N N . LYS A 1 100 ? 7.600 -1.632 -15.131 1.00 95.31 100 LYS A N 1
ATOM 769 C CA . LYS A 1 100 ? 7.843 -2.416 -13.914 1.00 95.31 100 LYS A CA 1
ATOM 770 C C . LYS A 1 100 ? 6.598 -2.551 -13.037 1.00 95.31 100 LYS A C 1
ATOM 772 O O . LYS A 1 100 ? 6.411 -3.576 -12.391 1.00 95.31 100 LYS A O 1
ATOM 777 N N . LEU A 1 101 ? 5.694 -1.572 -13.077 1.00 94.81 101 LEU A N 1
ATOM 778 C CA . LEU A 1 101 ? 4.386 -1.686 -12.430 1.00 94.81 101 LEU A CA 1
ATOM 779 C C . LEU A 1 101 ? 3.547 -2.816 -13.048 1.00 94.81 101 LEU A C 1
ATOM 781 O O . LEU A 1 101 ? 2.861 -3.552 -12.342 1.00 94.81 101 LEU A O 1
ATOM 785 N N . THR A 1 102 ? 3.642 -2.981 -14.370 1.00 94.69 102 THR A N 1
ATOM 786 C CA . THR A 1 102 ? 2.952 -4.056 -15.099 1.00 94.69 102 THR A CA 1
ATOM 787 C C . THR A 1 102 ? 3.550 -5.423 -14.766 1.00 94.69 102 THR A C 1
ATOM 789 O O . THR A 1 102 ? 2.816 -6.398 -14.641 1.00 94.69 102 THR A O 1
ATOM 792 N N . GLU A 1 103 ? 4.868 -5.509 -14.560 1.00 95.50 103 GLU A N 1
ATOM 793 C CA . GLU A 1 103 ? 5.510 -6.730 -14.051 1.00 95.50 103 GLU A CA 1
ATOM 794 C C . GLU A 1 103 ? 4.935 -7.127 -12.680 1.00 95.50 103 GLU A C 1
ATOM 796 O O . GLU A 1 103 ? 4.549 -8.282 -12.501 1.00 95.50 103 GLU A O 1
ATOM 801 N N . CYS A 1 104 ? 4.772 -6.171 -11.755 1.00 96.31 104 CYS A N 1
ATOM 802 C CA . CYS A 1 104 ? 4.125 -6.427 -10.462 1.00 96.31 104 CYS A CA 1
ATOM 803 C C . CYS A 1 104 ? 2.661 -6.879 -10.600 1.00 96.31 104 CYS A C 1
ATOM 805 O O . CYS A 1 104 ? 2.204 -7.737 -9.848 1.00 96.31 104 CYS A O 1
ATOM 807 N N . ALA A 1 105 ? 1.922 -6.353 -11.580 1.00 95.50 105 ALA A N 1
ATOM 808 C CA . ALA A 1 105 ? 0.538 -6.755 -11.834 1.00 95.50 105 ALA A CA 1
ATOM 809 C C . ALA A 1 105 ? 0.394 -8.192 -12.369 1.00 95.50 105 ALA A C 1
ATOM 811 O O . ALA A 1 105 ? -0.666 -8.796 -12.227 1.00 95.50 105 ALA A O 1
ATOM 812 N N . ASN A 1 106 ? 1.451 -8.747 -12.969 1.00 95.69 106 ASN A N 1
ATOM 813 C CA . ASN A 1 106 ? 1.463 -10.092 -13.554 1.00 95.69 106 ASN A CA 1
ATOM 814 C C . ASN A 1 106 ? 1.991 -11.172 -12.596 1.00 95.69 106 ASN A C 1
ATOM 816 O O . ASN A 1 106 ? 2.225 -12.312 -13.008 1.00 95.69 106 ASN A O 1
ATOM 820 N N . MET A 1 107 ? 2.199 -10.832 -11.323 1.00 95.06 107 MET A N 1
ATOM 821 C CA . MET A 1 107 ? 2.554 -11.807 -10.298 1.00 95.06 107 MET A CA 1
ATOM 822 C C . MET A 1 107 ? 1.459 -12.869 -10.135 1.00 95.06 107 MET A C 1
ATOM 824 O O . MET A 1 107 ? 0.289 -12.660 -10.461 1.00 95.06 107 MET A O 1
ATOM 828 N N . LYS A 1 108 ? 1.844 -14.040 -9.617 1.00 94.12 108 LYS A N 1
ATOM 829 C CA . LYS A 1 108 ? 0.891 -15.111 -9.314 1.00 94.12 108 LYS A CA 1
ATOM 830 C C . LYS A 1 108 ? -0.158 -14.597 -8.325 1.00 94.12 108 LYS A C 1
ATOM 832 O O . LYS A 1 108 ? 0.195 -14.101 -7.263 1.00 94.12 108 LYS A O 1
ATOM 837 N N . VAL A 1 109 ? -1.427 -14.785 -8.672 1.00 94.44 109 VAL A N 1
ATOM 838 C CA . VAL A 1 109 ? -2.571 -14.367 -7.857 1.00 94.44 109 VAL A CA 1
ATOM 839 C C . VAL A 1 109 ? -3.027 -15.536 -6.988 1.00 94.44 109 VAL A C 1
ATOM 841 O O . VAL A 1 109 ? -3.331 -16.619 -7.495 1.00 94.44 109 VAL A O 1
ATOM 844 N N . ASP A 1 110 ? -3.064 -15.324 -5.678 1.00 93.94 110 ASP A N 1
ATOM 845 C CA . ASP A 1 110 ? -3.662 -16.229 -4.705 1.00 93.94 110 ASP A CA 1
ATOM 846 C C . ASP A 1 110 ? -5.164 -15.943 -4.538 1.00 93.94 110 ASP A C 1
ATOM 848 O O . ASP A 1 110 ? -5.666 -14.875 -4.890 1.00 93.94 110 ASP A O 1
ATOM 852 N N . ALA A 1 111 ? -5.901 -16.896 -3.960 1.00 94.56 111 ALA A N 1
ATOM 853 C CA . ALA A 1 111 ? -7.316 -16.701 -3.630 1.00 94.56 111 ALA A CA 1
ATOM 854 C C . ALA A 1 111 ? -7.539 -15.648 -2.523 1.00 94.56 111 ALA A C 1
ATOM 856 O O . ALA A 1 111 ? -8.644 -15.134 -2.381 1.00 94.56 111 ALA A O 1
ATOM 857 N N . ASP A 1 112 ? -6.505 -15.342 -1.734 1.00 95.94 112 ASP A N 1
ATOM 858 C CA . ASP A 1 112 ? -6.563 -14.358 -0.655 1.00 95.94 112 ASP A CA 1
ATOM 859 C C . ASP A 1 112 ? -6.128 -12.972 -1.153 1.00 95.94 112 ASP A C 1
ATOM 861 O O . ASP A 1 112 ? -4.937 -12.702 -1.324 1.00 95.94 112 ASP A O 1
ATOM 865 N N . SER A 1 113 ? -7.099 -12.076 -1.342 1.00 96.88 113 SER A N 1
ATOM 866 C CA . SER A 1 113 ? -6.861 -10.701 -1.795 1.00 96.88 113 SER A CA 1
ATOM 867 C C . SER A 1 113 ? -5.925 -9.911 -0.879 1.00 96.88 113 SER A C 1
ATOM 869 O O . SER A 1 113 ? -5.168 -9.070 -1.358 1.00 96.88 113 SER A O 1
ATOM 871 N N . CYS A 1 114 ? -5.932 -10.175 0.432 1.00 97.25 114 CYS A N 1
ATOM 872 C CA . CYS A 1 114 ? -5.043 -9.482 1.363 1.00 97.25 114 CYS A CA 1
ATOM 873 C C . CYS A 1 114 ? -3.590 -9.916 1.144 1.00 97.25 114 CYS A C 1
ATOM 875 O O . CYS A 1 114 ? -2.686 -9.082 1.077 1.00 97.25 114 CYS A O 1
ATOM 877 N N . LYS A 1 115 ? -3.371 -11.216 0.922 1.00 96.94 115 LYS A N 1
ATOM 878 C CA . LYS A 1 115 ? -2.050 -11.741 0.573 1.00 96.94 115 LYS A CA 1
ATOM 879 C C . LYS A 1 115 ? -1.549 -11.163 -0.754 1.00 96.94 115 LYS A C 1
ATOM 881 O O . LYS A 1 115 ? -0.409 -10.706 -0.813 1.00 96.94 115 LYS A O 1
ATOM 886 N N . ASN A 1 116 ? -2.413 -11.095 -1.770 1.00 97.62 116 ASN A N 1
ATOM 887 C CA . ASN A 1 116 ? -2.085 -10.451 -3.045 1.00 97.62 116 ASN A CA 1
ATOM 888 C C . ASN A 1 116 ? -1.682 -8.985 -2.849 1.00 97.62 116 ASN A C 1
ATOM 890 O O . ASN A 1 116 ? -0.702 -8.543 -3.437 1.00 97.62 116 ASN A O 1
ATOM 894 N N . ALA A 1 117 ? -2.392 -8.240 -1.995 1.00 97.19 117 ALA A N 1
ATOM 895 C CA . ALA A 1 117 ? -2.060 -6.847 -1.710 1.00 97.19 117 ALA A CA 1
ATOM 896 C C . ALA A 1 117 ? -0.679 -6.694 -1.071 1.00 97.19 117 ALA A C 1
ATOM 898 O O . ALA A 1 117 ? 0.085 -5.817 -1.469 1.00 97.19 117 ALA A O 1
ATOM 899 N N . LYS A 1 118 ? -0.327 -7.579 -0.133 1.00 96.06 118 LYS A N 1
ATOM 900 C CA . LYS A 1 118 ? 1.018 -7.635 0.451 1.00 96.06 118 LYS A CA 1
ATOM 901 C C . LYS A 1 118 ? 2.084 -7.920 -0.606 1.00 96.06 118 LYS A C 1
ATOM 903 O O . LYS A 1 118 ? 3.103 -7.236 -0.642 1.00 96.06 118 LYS A O 1
ATOM 908 N N . ASP A 1 119 ? 1.862 -8.921 -1.454 1.00 97.06 119 ASP A N 1
ATOM 909 C CA . ASP A 1 119 ? 2.818 -9.304 -2.499 1.00 97.06 119 ASP A CA 1
ATOM 910 C C . ASP A 1 119 ? 2.991 -8.180 -3.541 1.00 97.06 119 ASP A C 1
ATOM 912 O O . ASP A 1 119 ? 4.119 -7.830 -3.898 1.00 97.06 119 ASP A O 1
ATOM 916 N N . SER A 1 120 ? 1.893 -7.533 -3.940 1.00 97.06 120 SER A N 1
ATOM 917 C CA . SER A 1 120 ? 1.894 -6.354 -4.814 1.00 97.06 120 SER A CA 1
ATOM 918 C C . SER A 1 120 ? 2.626 -5.167 -4.185 1.00 97.06 120 SER A C 1
ATOM 920 O O . SER A 1 120 ? 3.478 -4.558 -4.833 1.00 97.06 120 SER A O 1
ATOM 922 N N . ALA A 1 121 ? 2.346 -4.850 -2.917 1.00 95.31 121 ALA A N 1
ATOM 923 C CA . ALA A 1 121 ? 3.016 -3.770 -2.195 1.00 95.31 121 ALA A CA 1
ATOM 924 C C . ALA A 1 121 ? 4.523 -4.030 -2.073 1.00 95.31 121 ALA A C 1
ATOM 926 O O . ALA A 1 121 ? 5.327 -3.135 -2.335 1.00 95.31 121 ALA A O 1
ATOM 927 N N . GLN A 1 122 ? 4.924 -5.267 -1.764 1.00 94.88 122 GLN A N 1
ATOM 928 C CA . GLN A 1 122 ? 6.335 -5.645 -1.725 1.00 94.88 122 GLN A CA 1
ATOM 929 C C . GLN A 1 122 ? 7.009 -5.479 -3.093 1.00 94.88 122 GLN A C 1
ATOM 931 O O . GLN A 1 122 ? 8.141 -4.998 -3.164 1.00 94.88 122 GLN A O 1
ATOM 936 N N . CYS A 1 123 ? 6.327 -5.843 -4.181 1.00 95.88 123 CYS A N 1
ATOM 937 C CA . CYS A 1 123 ? 6.852 -5.638 -5.526 1.00 95.88 123 CYS A CA 1
ATOM 938 C C . CYS A 1 123 ? 7.036 -4.151 -5.848 1.00 95.88 123 CYS A C 1
ATOM 940 O O . CYS A 1 123 ? 8.108 -3.758 -6.304 1.00 95.88 123 CYS A O 1
ATOM 942 N N . ILE A 1 124 ? 6.044 -3.309 -5.532 1.00 94.75 124 ILE A N 1
ATOM 943 C CA . ILE A 1 124 ? 6.128 -1.852 -5.712 1.00 94.75 124 ILE A CA 1
ATOM 944 C C . ILE A 1 124 ? 7.311 -1.275 -4.924 1.00 94.75 124 ILE A C 1
ATOM 946 O O . ILE A 1 124 ? 8.076 -0.489 -5.480 1.00 94.75 124 ILE A O 1
ATOM 950 N N . ILE A 1 125 ? 7.509 -1.691 -3.668 1.00 91.56 125 ILE A N 1
ATOM 951 C CA . ILE A 1 125 ? 8.651 -1.266 -2.840 1.00 91.56 125 ILE A CA 1
ATOM 952 C C . ILE A 1 125 ? 9.976 -1.652 -3.508 1.00 91.56 125 ILE A C 1
ATOM 954 O O . ILE A 1 125 ? 10.862 -0.809 -3.652 1.00 91.56 125 ILE A O 1
ATOM 958 N N . ASN A 1 126 ? 10.104 -2.904 -3.955 1.00 92.31 126 ASN A N 1
ATOM 959 C CA . ASN A 1 126 ? 11.327 -3.405 -4.585 1.00 92.31 126 ASN A CA 1
ATOM 960 C C . ASN A 1 126 ? 11.644 -2.672 -5.892 1.00 92.31 126 ASN A C 1
ATOM 962 O O . ASN A 1 126 ? 12.782 -2.267 -6.105 1.00 92.31 126 ASN A O 1
ATOM 966 N N . VAL A 1 127 ? 10.640 -2.460 -6.742 1.00 94.12 127 VAL A N 1
ATOM 967 C CA . VAL A 1 127 ? 10.790 -1.736 -8.009 1.00 94.12 127 VAL A CA 1
ATOM 968 C C . VAL A 1 127 ? 11.125 -0.265 -7.766 1.00 94.12 127 VAL A C 1
ATOM 970 O O . VAL A 1 127 ? 11.993 0.293 -8.433 1.00 94.12 127 VAL A O 1
ATOM 973 N N . THR A 1 128 ? 10.467 0.373 -6.797 1.00 91.81 128 THR A N 1
ATOM 974 C CA . THR A 1 128 ? 10.766 1.763 -6.419 1.00 91.81 128 THR A CA 1
ATOM 975 C C . THR A 1 128 ? 12.225 1.897 -5.991 1.00 91.81 128 THR A C 1
ATOM 977 O O . THR A 1 128 ? 12.903 2.848 -6.390 1.00 91.81 128 THR A O 1
ATOM 980 N N . ALA A 1 129 ? 12.716 0.911 -5.236 1.00 90.00 129 ALA A N 1
ATOM 981 C CA . ALA A 1 129 ? 14.101 0.833 -4.810 1.00 90.00 129 ALA A CA 1
ATOM 982 C C . ALA A 1 129 ? 15.077 0.593 -5.966 1.00 90.00 129 ALA A C 1
ATOM 984 O O . ALA A 1 129 ? 16.073 1.305 -6.073 1.00 90.00 129 ALA A O 1
ATOM 985 N N . GLU A 1 130 ? 14.769 -0.362 -6.844 1.00 92.75 130 GLU A N 1
ATOM 986 C CA . GLU A 1 130 ? 15.549 -0.683 -8.043 1.00 92.75 130 GLU A CA 1
ATOM 987 C C . GLU A 1 130 ? 15.715 0.541 -8.955 1.00 92.75 130 GLU A C 1
ATOM 989 O O . GLU A 1 130 ? 16.811 0.814 -9.441 1.00 92.75 130 GLU A O 1
ATOM 994 N N . LEU A 1 131 ? 14.638 1.306 -9.156 1.00 91.75 131 LEU A N 1
ATOM 995 C CA . LEU A 1 131 ? 14.623 2.473 -10.039 1.00 91.75 131 LEU A CA 1
ATOM 996 C C . LEU A 1 131 ? 15.114 3.767 -9.366 1.00 91.75 131 LEU A C 1
ATOM 998 O O . LEU A 1 131 ? 15.286 4.778 -10.049 1.00 91.75 131 LEU A O 1
ATOM 1002 N N . GLY A 1 132 ? 15.310 3.773 -8.043 1.00 91.38 132 GLY A N 1
ATOM 1003 C CA . GLY A 1 132 ? 15.661 4.978 -7.285 1.00 91.38 132 GLY A CA 1
ATOM 1004 C C . GLY A 1 132 ? 14.566 6.052 -7.304 1.00 91.38 132 GLY A C 1
ATOM 1005 O O . GLY A 1 132 ? 14.867 7.243 -7.253 1.00 91.38 132 GLY A O 1
ATOM 1006 N N . LYS A 1 133 ? 13.294 5.645 -7.400 1.00 90.44 133 LYS A N 1
ATOM 1007 C CA . LYS A 1 133 ? 12.128 6.527 -7.612 1.00 90.44 133 LYS A CA 1
ATOM 1008 C C . LYS A 1 133 ? 11.370 6.887 -6.334 1.00 90.44 133 LYS A C 1
ATOM 1010 O O . LYS A 1 133 ? 10.217 7.297 -6.401 1.00 90.44 133 LYS A O 1
ATOM 1015 N N . TYR A 1 134 ? 12.022 6.765 -5.180 1.00 85.81 134 TYR A N 1
ATOM 1016 C CA . TYR A 1 134 ? 11.414 6.954 -3.860 1.00 85.81 134 TYR A CA 1
ATOM 1017 C C . TYR A 1 134 ? 10.603 8.248 -3.737 1.00 85.81 134 TYR A C 1
ATOM 1019 O O . TYR A 1 134 ? 9.411 8.173 -3.468 1.00 85.81 134 TYR A O 1
ATOM 1027 N N . TYR A 1 135 ? 11.205 9.409 -4.017 1.00 86.19 135 TYR A N 1
ATOM 1028 C CA . TYR A 1 135 ? 10.521 10.702 -3.879 1.00 86.19 135 TYR A CA 1
ATOM 1029 C C . TYR A 1 135 ? 9.368 10.895 -4.872 1.00 86.19 135 TYR A C 1
ATOM 1031 O O . TYR A 1 135 ? 8.385 11.559 -4.561 1.00 86.19 135 TYR A O 1
ATOM 1039 N N . GLU A 1 136 ? 9.471 10.317 -6.072 1.00 89.25 136 GLU A N 1
ATOM 1040 C CA . GLU A 1 136 ? 8.390 10.386 -7.061 1.00 89.25 136 GLU A CA 1
ATOM 1041 C C . GLU A 1 136 ? 7.191 9.549 -6.606 1.00 89.25 136 GLU A C 1
ATOM 1043 O O . GLU A 1 136 ? 6.058 10.019 -6.657 1.00 89.25 136 GLU A O 1
ATOM 1048 N N . VAL A 1 137 ? 7.443 8.333 -6.111 1.00 89.50 137 VAL A N 1
ATOM 1049 C CA . VAL A 1 137 ? 6.400 7.451 -5.572 1.00 89.50 137 VAL A CA 1
ATOM 1050 C C . VAL A 1 137 ? 5.791 8.036 -4.299 1.00 89.50 137 VAL A C 1
ATOM 1052 O O . VAL A 1 137 ? 4.570 8.086 -4.189 1.00 89.50 137 VAL A O 1
ATOM 1055 N N . GLU A 1 138 ? 6.604 8.543 -3.373 1.00 88.50 138 GLU A N 1
ATOM 1056 C CA . GLU A 1 138 ? 6.135 9.227 -2.162 1.00 88.50 138 GLU A CA 1
ATOM 1057 C C . GLU A 1 138 ? 5.240 10.424 -2.508 1.00 88.50 138 GLU A C 1
ATOM 1059 O O . GLU A 1 138 ? 4.116 10.509 -2.017 1.00 88.50 138 GLU A O 1
ATOM 1064 N N . GLY A 1 139 ? 5.662 11.288 -3.438 1.00 88.56 139 GLY A N 1
ATOM 1065 C CA . GLY A 1 139 ? 4.849 12.420 -3.891 1.00 88.56 139 GLY A CA 1
ATOM 1066 C C . GLY A 1 139 ? 3.515 12.005 -4.526 1.00 88.56 139 GLY A C 1
ATOM 1067 O O . GLY A 1 139 ? 2.513 12.706 -4.372 1.00 88.56 139 GLY A O 1
ATOM 1068 N N . ILE A 1 140 ? 3.466 10.851 -5.200 1.00 91.31 140 ILE A N 1
ATOM 1069 C CA . ILE A 1 140 ? 2.219 10.273 -5.721 1.00 91.31 140 ILE A CA 1
ATOM 1070 C C . ILE A 1 140 ? 1.301 9.847 -4.569 1.00 91.31 140 ILE A C 1
ATOM 1072 O O . ILE A 1 140 ? 0.130 10.220 -4.568 1.00 91.31 140 ILE A O 1
ATOM 1076 N N . PHE A 1 141 ? 1.816 9.129 -3.568 1.00 91.00 141 PHE A N 1
ATOM 1077 C CA . PHE A 1 141 ? 1.036 8.742 -2.387 1.00 91.00 141 PHE A CA 1
ATOM 1078 C C . PHE A 1 141 ? 0.464 9.958 -1.654 1.00 91.00 141 PHE A C 1
ATOM 1080 O O . PHE A 1 141 ? -0.739 10.019 -1.408 1.00 91.00 141 PHE A O 1
ATOM 1087 N N . GLN A 1 142 ? 1.301 10.964 -1.392 1.00 89.12 142 GLN A N 1
ATOM 1088 C CA . GLN A 1 142 ? 0.886 12.220 -0.764 1.00 89.12 142 GLN A CA 1
ATOM 1089 C C . GLN A 1 142 ? -0.233 12.919 -1.537 1.00 89.12 142 GLN A C 1
ATOM 1091 O O . GLN A 1 142 ? -1.205 13.395 -0.945 1.00 89.12 142 GLN A O 1
ATOM 1096 N N . LYS A 1 143 ? -0.113 12.969 -2.866 1.00 91.06 143 LYS A N 1
ATOM 1097 C CA . LYS A 1 143 ? -1.129 13.559 -3.734 1.00 91.06 143 LYS A CA 1
ATOM 1098 C C . LYS A 1 143 ? -2.443 12.785 -3.669 1.00 91.06 143 LYS A C 1
ATOM 1100 O O . LYS A 1 143 ? -3.488 13.409 -3.521 1.00 91.06 143 LYS A O 1
ATOM 1105 N N . GLU A 1 144 ? -2.411 11.460 -3.778 1.00 91.56 144 GLU A N 1
ATOM 1106 C CA . GLU A 1 144 ? -3.643 10.665 -3.797 1.00 91.56 144 GLU A CA 1
ATOM 1107 C C . GLU A 1 144 ? -4.338 10.627 -2.434 1.00 91.56 144 GLU A C 1
ATOM 1109 O O . GLU A 1 144 ? -5.564 10.698 -2.375 1.00 91.56 144 GLU A O 1
ATOM 1114 N N . TRP A 1 145 ? -3.582 10.633 -1.335 1.00 90.44 145 TRP A N 1
ATOM 1115 C CA . TRP A 1 145 ? -4.145 10.849 -0.003 1.00 90.44 145 TRP A CA 1
ATOM 1116 C C . TRP A 1 145 ? -4.858 12.190 0.100 1.00 90.44 145 TRP A C 1
ATOM 1118 O O . TRP A 1 145 ? -6.016 12.243 0.503 1.00 90.44 145 TRP A O 1
ATOM 1128 N N . LYS A 1 146 ? -4.200 13.269 -0.333 1.00 91.12 146 LYS A N 1
ATOM 1129 C CA . LYS A 1 146 ? -4.807 14.598 -0.340 1.00 91.12 146 LYS A CA 1
ATOM 1130 C C . LYS A 1 146 ? -6.074 14.637 -1.202 1.00 91.12 146 LYS A C 1
ATOM 1132 O O . LYS A 1 146 ? -7.080 15.184 -0.764 1.00 91.12 146 LYS A O 1
ATOM 1137 N N . ASN A 1 147 ? -6.052 14.028 -2.390 1.00 92.81 147 ASN A N 1
ATOM 1138 C CA . ASN A 1 147 ? -7.229 13.931 -3.257 1.00 92.81 147 ASN A CA 1
ATOM 1139 C C . ASN A 1 147 ? -8.381 13.194 -2.561 1.00 92.81 147 ASN A C 1
ATOM 1141 O O . ASN A 1 147 ? -9.536 13.595 -2.698 1.00 92.81 147 ASN A O 1
ATOM 1145 N N . PHE A 1 148 ? -8.082 12.113 -1.835 1.00 93.44 148 PHE A N 1
ATOM 1146 C CA . PHE A 1 148 ? -9.083 11.372 -1.077 1.00 93.44 148 PHE A CA 1
ATOM 1147 C C . PHE A 1 148 ? -9.684 12.245 0.030 1.00 93.44 148 PHE A C 1
ATOM 1149 O O . PHE A 1 148 ? -10.907 12.402 0.071 1.00 93.44 148 PHE A O 1
ATOM 1156 N N . ASP A 1 149 ? -8.841 12.863 0.859 1.00 90.44 149 ASP A N 1
ATOM 1157 C CA . ASP A 1 149 ? -9.253 13.726 1.970 1.00 90.44 149 ASP A CA 1
ATOM 1158 C C . ASP A 1 149 ? -10.126 14.897 1.472 1.00 90.44 149 ASP A C 1
ATOM 1160 O O . ASP A 1 149 ? -11.199 15.163 2.014 1.00 90.44 149 ASP A O 1
ATOM 1164 N N . GLU A 1 150 ? -9.723 15.554 0.379 1.00 92.88 150 GLU A N 1
ATOM 1165 C CA . GLU A 1 150 ? -10.465 16.667 -0.231 1.00 92.88 150 GLU A CA 1
ATOM 1166 C C . GLU A 1 150 ? -11.760 16.222 -0.929 1.00 92.88 150 GLU A C 1
ATOM 1168 O O . GLU A 1 150 ? -12.680 17.023 -1.102 1.00 92.88 150 GLU A O 1
ATOM 1173 N N . SER A 1 151 ? -11.871 14.949 -1.318 1.00 93.06 151 SER A N 1
ATOM 1174 C CA . SER A 1 151 ? -13.067 14.435 -1.992 1.00 93.06 151 SER A CA 1
ATOM 1175 C C . SER A 1 151 ? -14.266 14.234 -1.060 1.00 93.06 151 SER A C 1
ATOM 1177 O O . SER A 1 151 ? -15.389 14.088 -1.548 1.00 93.06 151 SER A O 1
ATOM 1179 N N . GLY A 1 152 ? -14.043 14.167 0.259 1.00 90.25 152 GLY A N 1
ATOM 1180 C CA . GLY A 1 152 ? -15.077 13.847 1.251 1.00 90.25 152 GLY A CA 1
ATOM 1181 C C . GLY A 1 152 ? -15.678 12.441 1.104 1.00 90.25 152 GLY A C 1
ATOM 1182 O O . GLY A 1 152 ? -16.730 12.152 1.680 1.00 90.25 152 GLY A O 1
ATOM 1183 N N . LYS A 1 153 ? -15.050 11.567 0.306 1.00 92.25 153 LYS A N 1
ATOM 1184 C CA . LYS A 1 153 ? -15.509 10.194 0.087 1.00 92.25 153 LYS A CA 1
ATOM 1185 C C . LYS A 1 153 ? -15.300 9.340 1.336 1.00 92.25 153 LYS A C 1
ATOM 1187 O O . LYS A 1 153 ? -14.476 9.622 2.202 1.00 92.25 153 LYS A O 1
ATOM 1192 N N . GLN A 1 154 ? -16.076 8.267 1.403 1.00 95.19 154 GLN A N 1
ATOM 1193 C CA . GLN A 1 154 ? -15.851 7.176 2.342 1.00 95.19 154 GLN A CA 1
ATOM 1194 C C . GLN A 1 154 ? -15.145 6.035 1.616 1.00 95.19 154 GLN A C 1
ATOM 1196 O O . GLN A 1 154 ? -15.335 5.862 0.408 1.00 95.19 154 GLN A O 1
ATOM 1201 N N . ILE A 1 155 ? -14.358 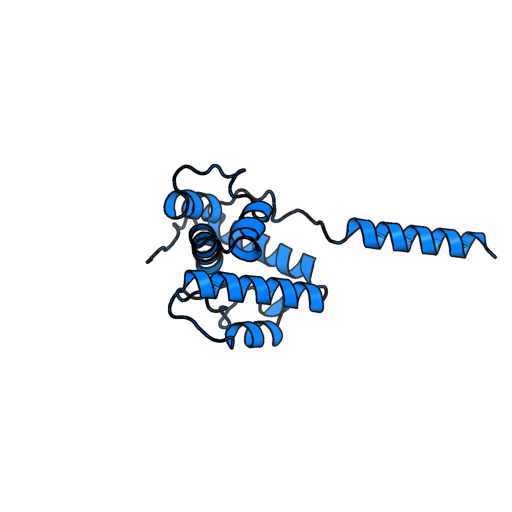5.251 2.349 1.00 95.19 155 ILE A N 1
ATOM 1202 C CA . ILE A 1 155 ? -13.711 4.070 1.797 1.00 95.19 155 ILE A CA 1
ATOM 1203 C C . ILE A 1 155 ? -14.756 3.080 1.292 1.00 95.19 155 ILE A C 1
ATOM 1205 O O . ILE A 1 155 ? -15.821 2.890 1.887 1.00 95.19 155 ILE A O 1
ATOM 1209 N N . VAL A 1 156 ? -14.419 2.397 0.207 1.00 92.81 156 VAL A N 1
ATOM 1210 C CA . VAL A 1 156 ? -15.141 1.212 -0.239 1.00 92.81 156 VAL A CA 1
ATOM 1211 C C . VAL A 1 156 ? -14.399 -0.002 0.303 1.00 92.81 156 VAL A C 1
ATOM 1213 O O . VAL A 1 156 ? -13.223 -0.207 0.003 1.00 92.81 156 VAL A O 1
ATOM 1216 N N . TRP A 1 157 ? -15.087 -0.805 1.114 1.00 91.00 157 TRP A N 1
ATOM 1217 C CA . TRP A 1 157 ? -14.542 -2.028 1.694 1.00 91.00 157 TRP A CA 1
ATOM 1218 C C . TRP A 1 157 ? -15.559 -3.161 1.571 1.00 91.00 157 TRP A C 1
ATOM 1220 O O . TRP A 1 157 ? -16.583 -3.162 2.252 1.00 91.00 157 TRP A O 1
ATOM 1230 N N . ASN A 1 158 ? -15.263 -4.106 0.679 1.00 68.31 158 ASN A N 1
ATOM 1231 C CA . ASN A 1 158 ? -16.095 -5.268 0.369 1.00 68.31 158 ASN A CA 1
ATOM 1232 C C . ASN A 1 158 ? -15.263 -6.536 0.602 1.00 68.31 158 ASN A C 1
ATOM 1234 O O . ASN A 1 158 ? -14.860 -7.185 -0.363 1.00 68.31 158 ASN A O 1
ATOM 1238 N N . ASN A 1 159 ? -14.920 -6.821 1.857 1.00 58.56 159 ASN A N 1
ATOM 1239 C CA . ASN A 1 159 ? -14.196 -8.036 2.239 1.00 58.56 159 ASN A CA 1
ATOM 1240 C C . ASN A 1 159 ? -15.080 -8.900 3.135 1.00 58.56 159 ASN A C 1
ATOM 1242 O O . ASN A 1 159 ? -15.718 -8.309 4.038 1.00 58.56 159 ASN A O 1
#

InterPro domains:
  IPR036728 Pheromone/general odorant binding protein superfamily [G3DSA:1.10.238.20] (22-137)
  IPR036728 Pheromone/general odorant binding protein superfamily [SSF47565] (10-138)

Sequence (159 aa):
MALKTIIKVLLLTVAIAYIPNHVECSNMRTEVHHQCLAKVLPGKTIEEASWDQVKKEAIDNGNRDYQCFILCELTNLNMLKSNGVVQTDESPLHPALGAKLTECANMKVDADSCKNAKDSAQCIINVTAELGKYYEVEGIFQKEWKNFDESGKQIVWNN

Secondary structure (DSSP, 8-state):
--HHHHHHHHHHHHHHHHTT---SGGG---HHHHHHHHHHSTT--TTTT-HHHHHIIIIIS--HHHHHHHHHHHHHTTSB-TTSPBP-TT-TTHHHHHHHHHHHHTSPPPS-HHHHHHHHHHHHHHHHHHHT-HHHHHHHHHHHHHHHHHHTPPPP---